Protein AF-A0A2E9F3Y5-F1 (afdb_monomer_lite)

Radius of gyration: 29.35 Å; chains: 1; bounding box: 69×38×86 Å

pLDDT: mean 81.18, std 14.77, range [37.12, 96.0]

Sequence (138 aa):
MKLRDKILYMSFGAGLVVLGMVLNSCMVSNNADAHSFLSGLENGFFKDITCRNIYISHGGGISIHDEITNKVIGEFGVRNGSVELRIVDNDKEVSMGIDENSGRFDCLNSVGESVAFLGVVNDGGGAVVTKDKFGYKR

Structure (mmCIF, N/CA/C/O backbone):
data_AF-A0A2E9F3Y5-F1
#
_entry.id   AF-A0A2E9F3Y5-F1
#
loop_
_atom_site.group_PDB
_atom_site.id
_atom_site.type_symbol
_atom_site.label_atom_id
_atom_site.label_alt_id
_atom_site.label_comp_id
_atom_site.label_asym_id
_atom_site.label_entity_id
_atom_site.label_seq_id
_atom_site.pdbx_PDB_ins_code
_atom_site.Cartn_x
_atom_site.Cartn_y
_atom_site.Cartn_z
_atom_site.occupancy
_atom_site.B_iso_or_equiv
_atom_site.auth_seq_id
_atom_site.auth_comp_id
_atom_site.auth_asym_id
_atom_site.auth_atom_id
_atom_site.pdbx_PDB_model_num
ATOM 1 N N . MET A 1 1 ? 44.220 -0.214 -61.893 1.00 64.06 1 MET A N 1
ATOM 2 C CA . MET A 1 1 ? 43.958 0.268 -60.516 1.00 64.06 1 MET A CA 1
ATOM 3 C C . MET A 1 1 ? 45.286 0.525 -59.828 1.00 64.06 1 MET A C 1
ATOM 5 O O . MET A 1 1 ? 46.114 -0.382 -59.819 1.00 64.06 1 MET A O 1
ATOM 9 N N . LYS A 1 2 ? 45.529 1.739 -59.320 1.00 83.75 2 LYS A N 1
ATOM 10 C CA . LYS A 1 2 ? 46.793 2.062 -58.640 1.00 83.75 2 LYS A CA 1
ATOM 11 C C . LYS A 1 2 ? 46.743 1.524 -57.205 1.00 83.75 2 LYS A C 1
ATOM 13 O O . LYS A 1 2 ? 45.666 1.374 -56.635 1.00 83.75 2 LYS A O 1
ATOM 18 N N . LEU A 1 3 ? 47.903 1.228 -56.612 1.00 79.38 3 LEU A N 1
ATOM 19 C CA . LEU A 1 3 ? 48.012 0.690 -55.243 1.00 79.38 3 LEU A CA 1
ATOM 20 C C . LEU A 1 3 ? 47.257 1.558 -54.214 1.00 79.38 3 LEU A C 1
ATOM 22 O O . LEU A 1 3 ? 46.638 1.038 -53.293 1.00 79.38 3 LEU A O 1
ATOM 26 N N . ARG A 1 4 ? 47.251 2.877 -54.434 1.00 78.94 4 ARG A N 1
ATOM 27 C CA . ARG A 1 4 ? 46.536 3.865 -53.615 1.00 78.94 4 ARG A CA 1
ATOM 28 C C . ARG A 1 4 ? 45.024 3.640 -53.594 1.00 78.94 4 ARG A C 1
ATOM 30 O O . ARG A 1 4 ? 44.428 3.704 -52.526 1.00 78.94 4 ARG A O 1
ATOM 37 N N . ASP A 1 5 ? 44.429 3.302 -54.735 1.00 77.38 5 ASP A N 1
ATOM 38 C CA . ASP A 1 5 ? 42.985 3.071 -54.835 1.00 77.38 5 ASP A CA 1
ATOM 39 C C . ASP A 1 5 ? 42.599 1.809 -54.052 1.00 77.38 5 ASP A C 1
ATOM 41 O O . ASP A 1 5 ? 41.626 1.805 -53.309 1.00 77.38 5 ASP A O 1
ATOM 45 N N . LYS A 1 6 ? 43.411 0.745 -54.144 1.00 76.25 6 LYS A N 1
ATOM 46 C CA . LYS A 1 6 ? 43.173 -0.511 -53.412 1.00 76.25 6 LYS A CA 1
ATOM 47 C C . LYS A 1 6 ? 43.244 -0.331 -51.894 1.00 76.25 6 LYS A C 1
ATOM 49 O O . LYS A 1 6 ? 42.408 -0.882 -51.185 1.00 76.25 6 LYS A O 1
ATOM 54 N N . ILE A 1 7 ? 44.214 0.449 -51.413 1.00 79.81 7 ILE A N 1
ATOM 55 C CA . ILE A 1 7 ? 44.361 0.753 -49.983 1.00 79.81 7 ILE A CA 1
ATOM 56 C C . ILE A 1 7 ? 43.162 1.567 -49.489 1.00 79.81 7 ILE A C 1
ATOM 58 O O . ILE A 1 7 ? 42.625 1.255 -48.432 1.00 79.81 7 ILE A O 1
ATOM 62 N N . LEU A 1 8 ? 42.697 2.542 -50.277 1.00 80.19 8 LEU A N 1
ATOM 63 C CA . LEU A 1 8 ? 41.549 3.375 -49.923 1.00 80.19 8 LEU A CA 1
ATOM 64 C C . LEU A 1 8 ? 40.255 2.554 -49.805 1.00 80.19 8 LEU A C 1
ATOM 66 O O . LEU A 1 8 ? 39.525 2.683 -48.825 1.00 80.19 8 LEU A O 1
ATOM 70 N N . TYR A 1 9 ? 39.982 1.661 -50.760 1.00 80.00 9 TYR A N 1
ATOM 71 C CA . TYR A 1 9 ? 38.796 0.801 -50.691 1.00 80.00 9 TYR A CA 1
ATOM 72 C C . TYR A 1 9 ? 38.867 -0.206 -49.532 1.00 80.00 9 TYR A C 1
ATOM 74 O O . TYR A 1 9 ? 37.852 -0.454 -48.881 1.00 80.00 9 TYR A O 1
ATOM 82 N N . MET A 1 10 ? 40.052 -0.740 -49.214 1.00 83.12 10 MET A N 1
ATOM 83 C CA . MET A 1 10 ? 40.231 -1.605 -48.041 1.00 83.12 10 MET A CA 1
ATOM 84 C C . MET A 1 10 ? 40.072 -0.846 -46.718 1.00 83.12 10 MET A C 1
ATOM 86 O O . MET A 1 10 ? 39.443 -1.371 -45.802 1.00 83.12 10 MET A O 1
ATOM 90 N N . SER A 1 11 ? 40.583 0.385 -46.611 1.00 81.00 11 SER A N 1
ATOM 91 C CA . SER A 1 11 ? 40.445 1.192 -45.393 1.00 81.00 11 SER A CA 1
ATOM 92 C C . SER A 1 11 ? 39.000 1.626 -45.151 1.00 81.00 11 SER A C 1
ATOM 94 O O . SER A 1 11 ? 38.540 1.597 -44.013 1.00 81.00 11 SER A O 1
ATOM 96 N N . PHE A 1 12 ? 38.260 1.968 -46.210 1.00 82.69 12 PHE A N 1
ATOM 97 C CA . PHE A 1 12 ? 36.830 2.270 -46.106 1.00 82.69 12 PHE A CA 1
ATOM 98 C C . PHE A 1 12 ? 36.014 1.037 -45.699 1.00 82.69 12 PHE A C 1
ATOM 100 O O . PHE A 1 12 ? 35.153 1.143 -44.830 1.00 82.69 12 PHE A O 1
ATOM 107 N N . GLY A 1 13 ? 36.316 -0.138 -46.263 1.00 81.81 13 GLY A N 1
ATOM 108 C CA . GLY A 1 13 ? 35.669 -1.393 -45.874 1.00 81.81 13 GLY A CA 1
ATOM 109 C C . GLY A 1 13 ? 35.938 -1.768 -44.414 1.00 81.81 13 GLY A C 1
ATOM 110 O O . GLY A 1 13 ? 35.004 -2.069 -43.676 1.00 81.81 13 GLY A O 1
ATOM 111 N N . ALA A 1 14 ? 37.193 -1.676 -43.967 1.00 84.44 14 ALA A N 1
ATOM 112 C CA . ALA A 1 14 ? 37.560 -1.930 -42.574 1.00 84.44 14 ALA A CA 1
ATOM 113 C C . ALA A 1 14 ? 36.902 -0.924 -41.614 1.00 84.44 14 ALA A C 1
ATOM 115 O O . ALA A 1 14 ? 36.379 -1.318 -40.574 1.00 84.44 14 ALA A O 1
ATOM 116 N N . GLY A 1 15 ? 36.862 0.357 -41.993 1.00 84.00 15 GLY A N 1
ATOM 117 C CA . GLY A 1 15 ? 36.168 1.398 -41.239 1.00 84.00 15 GLY A CA 1
ATOM 118 C C . GLY A 1 15 ? 34.671 1.124 -41.106 1.00 84.00 15 GLY A C 1
ATOM 119 O O . GLY A 1 15 ? 34.135 1.251 -40.012 1.00 84.00 15 GLY A O 1
ATOM 120 N N . LEU A 1 16 ? 34.009 0.673 -42.176 1.00 83.50 16 LEU A N 1
ATOM 121 C CA . LEU A 1 16 ? 32.586 0.327 -42.149 1.00 83.50 16 LEU A CA 1
ATOM 122 C C . LEU A 1 16 ? 32.302 -0.898 -41.265 1.00 83.50 16 LEU A C 1
ATOM 124 O O . LEU A 1 16 ? 31.288 -0.925 -40.576 1.00 83.50 16 LEU A O 1
ATOM 128 N N . VAL A 1 17 ? 33.198 -1.890 -41.244 1.00 83.25 17 VAL A N 1
ATOM 129 C CA . VAL A 1 17 ? 33.075 -3.072 -40.371 1.00 83.25 17 VAL A CA 1
ATOM 130 C C . VAL A 1 17 ? 33.234 -2.687 -38.904 1.00 83.25 17 VAL A C 1
ATOM 132 O O . VAL A 1 17 ? 32.417 -3.088 -38.079 1.00 83.25 17 VAL A O 1
ATOM 135 N N . VAL A 1 18 ? 34.238 -1.871 -38.575 1.00 82.75 18 VAL A N 1
ATOM 136 C CA . VAL A 1 18 ? 34.435 -1.371 -37.207 1.00 82.75 18 VAL A CA 1
ATOM 137 C C . VAL A 1 18 ? 33.261 -0.487 -36.789 1.00 82.75 18 VAL A C 1
ATOM 139 O O . VAL A 1 18 ? 32.742 -0.654 -35.691 1.00 82.75 18 VAL A O 1
ATOM 142 N N . LEU A 1 19 ? 32.778 0.389 -37.674 1.00 81.94 19 LEU A N 1
ATOM 143 C CA . LEU A 1 19 ? 31.595 1.207 -37.420 1.00 81.94 19 LEU A CA 1
ATOM 144 C C . LEU A 1 19 ? 30.353 0.331 -37.212 1.00 81.94 19 LEU A C 1
ATOM 146 O O . LEU A 1 19 ? 29.586 0.588 -36.297 1.00 81.94 19 LEU A O 1
ATOM 150 N N . GLY A 1 20 ? 30.181 -0.731 -38.001 1.00 76.94 20 GLY A N 1
ATOM 151 C CA . GLY A 1 20 ? 29.091 -1.694 -37.851 1.00 76.94 20 GLY A CA 1
ATOM 152 C C . GLY A 1 20 ? 29.153 -2.463 -36.532 1.00 76.94 20 GLY A C 1
ATOM 153 O O . GLY A 1 20 ? 28.130 -2.619 -35.878 1.00 76.94 20 GLY A O 1
ATOM 154 N N . MET A 1 21 ? 30.342 -2.886 -36.094 1.00 79.88 21 MET A N 1
ATOM 155 C CA . MET A 1 21 ? 30.533 -3.536 -34.793 1.00 79.88 21 MET A CA 1
ATOM 156 C C . MET A 1 21 ? 30.275 -2.572 -33.629 1.00 79.88 21 MET A C 1
ATOM 158 O O . MET A 1 21 ? 29.576 -2.933 -32.687 1.00 79.88 21 MET A O 1
ATOM 162 N N . VAL A 1 22 ? 30.774 -1.335 -33.712 1.00 74.50 22 VAL A N 1
ATOM 163 C CA . VAL A 1 22 ? 30.578 -0.303 -32.680 1.00 74.50 22 VAL A CA 1
ATOM 164 C C . VAL A 1 22 ? 29.118 0.141 -32.616 1.00 74.50 22 VAL A C 1
ATOM 166 O O . VAL A 1 22 ? 28.571 0.257 -31.525 1.00 74.50 22 VAL A O 1
ATOM 169 N N . LEU A 1 23 ? 28.457 0.334 -33.759 1.00 66.38 23 LEU A N 1
ATOM 170 C CA . LEU A 1 23 ? 27.033 0.664 -33.823 1.00 66.38 23 LEU A CA 1
ATOM 171 C C . LEU A 1 23 ? 26.161 -0.503 -33.365 1.00 66.38 23 LEU A C 1
ATOM 173 O O . LEU A 1 23 ? 25.182 -0.269 -32.672 1.00 66.38 23 LEU A O 1
ATOM 177 N N . ASN A 1 24 ? 26.518 -1.750 -33.674 1.00 64.44 24 ASN A N 1
ATOM 178 C CA . ASN A 1 24 ? 25.815 -2.911 -33.135 1.00 64.44 24 ASN A CA 1
ATOM 179 C C . ASN A 1 24 ? 25.964 -2.982 -31.604 1.00 64.44 24 ASN A C 1
ATOM 181 O O . ASN A 1 24 ? 24.980 -3.178 -30.906 1.00 64.44 24 ASN A O 1
ATOM 185 N N . SER A 1 25 ? 27.153 -2.719 -31.054 1.00 62.59 25 SER A N 1
ATOM 186 C CA . SER A 1 25 ? 27.348 -2.637 -29.599 1.00 62.59 25 SER A CA 1
ATOM 187 C C . SER A 1 25 ? 26.711 -1.405 -28.943 1.00 62.59 25 SER A C 1
ATOM 189 O O . SER A 1 25 ? 26.407 -1.453 -27.757 1.00 62.59 25 SER A O 1
ATOM 191 N N . CYS A 1 26 ? 26.517 -0.307 -29.678 1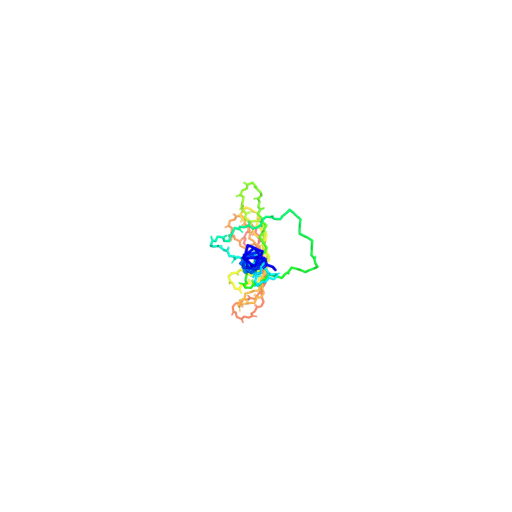.00 58.88 26 CYS A N 1
ATOM 192 C CA . CYS A 1 26 ? 25.957 0.939 -29.149 1.00 58.88 26 CYS A CA 1
ATOM 193 C C . CYS A 1 26 ? 24.431 1.043 -29.321 1.00 58.88 26 CYS A C 1
ATOM 195 O O . CYS A 1 26 ? 23.777 1.674 -28.497 1.00 58.88 26 CYS A O 1
ATOM 197 N N . MET A 1 27 ? 23.858 0.432 -30.365 1.00 54.97 27 MET A N 1
ATOM 198 C CA . MET A 1 27 ? 22.427 0.512 -30.697 1.00 54.97 27 MET A CA 1
ATOM 199 C C . MET A 1 27 ? 21.676 -0.815 -30.550 1.00 54.97 27 MET A C 1
AT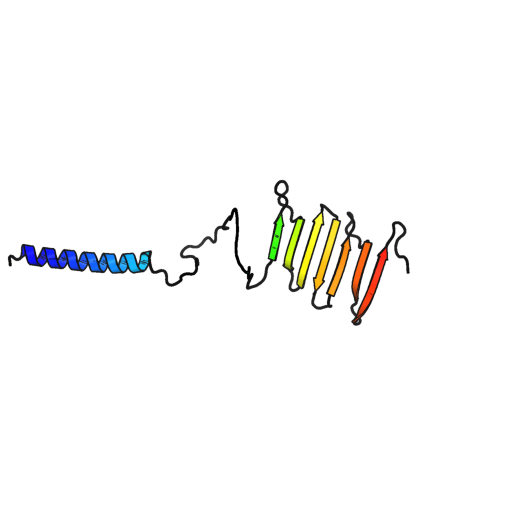OM 201 O O . MET A 1 27 ? 20.457 -0.791 -30.415 1.00 54.97 27 MET A O 1
ATOM 205 N N . VAL A 1 28 ? 22.363 -1.962 -30.561 1.00 53.91 28 VAL A N 1
ATOM 206 C CA . VAL A 1 28 ? 21.755 -3.281 -30.327 1.00 53.91 28 VAL A CA 1
ATOM 207 C C . VAL A 1 28 ? 22.202 -3.788 -28.959 1.00 53.91 28 VAL A C 1
ATOM 209 O O . VAL A 1 28 ? 22.840 -4.828 -28.805 1.00 53.91 28 VAL A O 1
ATOM 212 N N . SER A 1 29 ? 21.821 -3.045 -27.919 1.00 46.84 29 SER A N 1
ATOM 213 C CA . SER A 1 29 ? 21.460 -3.714 -26.676 1.00 46.84 29 SER A CA 1
ATOM 214 C C . SER A 1 29 ? 20.249 -4.577 -27.016 1.00 46.84 29 SER A C 1
ATOM 216 O O . SER A 1 29 ? 19.184 -4.049 -27.331 1.00 46.84 29 SER A O 1
ATOM 218 N N . ASN A 1 30 ? 20.430 -5.895 -27.049 1.00 44.25 30 ASN A N 1
ATOM 219 C CA . ASN A 1 30 ? 19.343 -6.862 -27.148 1.00 44.25 30 ASN A CA 1
ATOM 220 C C . ASN A 1 30 ? 18.373 -6.635 -25.989 1.00 44.25 30 ASN A C 1
ATOM 222 O O . ASN A 1 30 ? 18.568 -7.222 -24.933 1.00 44.25 30 ASN A O 1
ATOM 226 N N . ASN A 1 31 ? 17.406 -5.743 -26.177 1.00 43.59 31 ASN A N 1
ATOM 227 C CA . ASN A 1 31 ? 16.051 -5.801 -25.661 1.00 43.59 31 ASN A CA 1
ATOM 228 C C . ASN A 1 31 ? 15.339 -4.499 -26.043 1.00 43.59 31 ASN A C 1
ATOM 230 O O . ASN A 1 31 ? 15.806 -3.399 -25.762 1.00 43.59 31 ASN A O 1
ATOM 234 N N . ALA A 1 32 ? 14.140 -4.632 -26.602 1.00 48.94 32 ALA A N 1
ATOM 235 C CA . ALA A 1 32 ? 13.122 -3.583 -26.583 1.00 48.94 32 ALA A CA 1
ATOM 236 C C . ALA A 1 32 ? 12.516 -3.419 -25.168 1.00 48.94 32 ALA A C 1
ATOM 238 O O . ALA A 1 32 ? 11.366 -3.016 -25.021 1.00 48.94 32 ALA A O 1
ATOM 239 N N . ASP A 1 33 ? 13.303 -3.738 -24.141 1.00 45.81 33 ASP A N 1
ATOM 240 C CA . ASP A 1 33 ? 13.034 -3.496 -22.739 1.00 45.81 33 ASP A CA 1
ATOM 241 C C . ASP A 1 33 ? 14.057 -2.454 -22.311 1.00 45.81 33 ASP A C 1
ATOM 243 O O . ASP A 1 33 ? 15.259 -2.629 -22.514 1.00 45.81 33 ASP A O 1
ATOM 247 N N . ALA A 1 34 ? 13.589 -1.359 -21.729 1.00 48.78 34 ALA A N 1
ATOM 248 C CA . ALA A 1 34 ? 14.431 -0.353 -21.105 1.00 48.78 34 ALA A CA 1
ATOM 249 C C . ALA A 1 34 ? 15.135 -0.942 -19.863 1.00 48.78 34 ALA A C 1
ATOM 251 O O . ALA A 1 34 ? 14.784 -0.619 -18.733 1.00 48.78 34 ALA A O 1
ATOM 252 N N . HIS A 1 35 ? 16.099 -1.844 -20.062 1.00 41.81 35 HIS A N 1
ATOM 253 C CA . HIS A 1 35 ? 16.832 -2.525 -19.000 1.00 41.81 35 HIS A CA 1
ATOM 254 C C . HIS A 1 35 ? 18.342 -2.303 -19.164 1.00 41.81 35 HIS A C 1
ATOM 256 O O . HIS A 1 35 ? 19.074 -3.087 -19.759 1.00 41.81 35 HIS A O 1
ATOM 262 N N . SER A 1 36 ? 18.757 -1.147 -18.644 1.00 46.41 36 SER A N 1
ATOM 263 C CA . SER A 1 36 ? 20.027 -0.853 -17.968 1.00 46.41 36 SER A CA 1
ATOM 264 C C . SER A 1 36 ? 21.304 -1.556 -18.455 1.00 46.41 36 SER A C 1
ATOM 266 O O . SER A 1 36 ? 21.637 -2.660 -18.022 1.00 46.41 36 SER A O 1
ATOM 268 N N . PHE A 1 37 ? 22.140 -0.811 -19.177 1.00 37.12 37 PHE A N 1
ATOM 269 C CA . PHE A 1 37 ? 23.589 -0.963 -19.077 1.00 37.12 37 PHE A CA 1
ATOM 270 C C . PHE A 1 37 ? 24.128 0.284 -18.383 1.00 37.12 37 PHE A C 1
ATOM 272 O O . PHE A 1 37 ? 24.383 1.281 -19.046 1.00 37.12 37 PHE A O 1
ATOM 279 N N . LEU A 1 38 ? 24.160 0.246 -17.049 1.00 42.06 38 LEU A N 1
ATOM 280 C CA . LEU A 1 38 ? 25.037 0.974 -16.120 1.00 42.06 38 LEU A CA 1
ATOM 281 C C . LEU A 1 38 ? 24.394 0.931 -14.724 1.00 42.06 38 LEU A C 1
ATOM 283 O O . LEU A 1 38 ? 23.205 1.170 -14.541 1.00 42.06 38 LEU A O 1
ATOM 287 N N . SER A 1 39 ? 25.209 0.569 -13.743 1.00 43.75 39 SER A N 1
ATOM 288 C CA . SER A 1 39 ? 24.937 0.616 -12.310 1.00 43.75 39 SER A CA 1
ATOM 289 C C . SER A 1 39 ? 24.341 1.964 -11.887 1.00 43.75 39 SER A C 1
ATOM 291 O O . SER A 1 39 ? 25.052 2.967 -11.872 1.00 43.75 39 SER A O 1
ATOM 293 N N . GLY A 1 40 ? 23.059 1.967 -11.529 1.00 45.72 40 GLY A N 1
ATOM 294 C CA . GLY A 1 40 ? 22.333 3.159 -11.093 1.00 45.72 40 GLY A CA 1
ATOM 295 C C . GLY A 1 40 ? 20.944 3.192 -11.710 1.00 45.72 40 GLY A C 1
ATOM 296 O O . GLY A 1 40 ? 20.705 3.928 -12.658 1.00 45.72 40 GLY A O 1
ATOM 297 N N . LEU A 1 41 ? 20.033 2.356 -11.205 1.00 51.66 41 LEU A N 1
ATOM 298 C CA . LEU A 1 41 ? 18.611 2.501 -11.514 1.00 51.66 41 LEU A CA 1
ATOM 299 C C . LEU A 1 41 ? 18.139 3.822 -10.899 1.00 51.66 41 LEU A C 1
ATOM 301 O O . LEU A 1 41 ? 17.835 3.891 -9.710 1.00 51.66 41 LEU A O 1
ATOM 305 N N . GLU A 1 42 ? 18.153 4.884 -11.696 1.00 62.53 42 GLU A N 1
ATOM 306 C CA . GLU A 1 42 ? 17.517 6.143 -11.337 1.00 62.53 42 GLU A CA 1
ATOM 307 C C . GLU A 1 42 ? 15.996 6.001 -11.454 1.00 62.53 42 GLU A C 1
ATOM 309 O O . GLU A 1 42 ? 15.474 5.327 -12.347 1.00 62.53 42 GLU A O 1
ATOM 314 N N . ASN A 1 43 ? 15.274 6.637 -10.532 1.00 75.12 43 ASN A N 1
ATOM 315 C CA . ASN A 1 43 ? 13.817 6.672 -10.566 1.00 75.12 43 ASN A CA 1
ATOM 316 C C . ASN A 1 43 ? 13.344 7.406 -11.831 1.00 75.12 43 ASN A C 1
ATOM 318 O O . ASN A 1 43 ? 13.748 8.541 -12.086 1.00 75.12 43 ASN A O 1
ATOM 322 N N . GLY A 1 44 ? 12.455 6.778 -12.603 1.00 78.44 44 GLY A N 1
ATOM 323 C CA . GLY A 1 44 ? 11.773 7.427 -13.720 1.00 78.44 44 GLY A CA 1
ATOM 324 C C . GLY A 1 44 ? 10.586 8.253 -13.227 1.00 78.44 44 GLY A C 1
ATOM 325 O O . GLY A 1 44 ? 9.687 7.715 -12.584 1.00 78.44 44 GLY A O 1
ATOM 326 N N . PHE A 1 45 ? 10.561 9.546 -13.548 1.00 83.19 45 PHE A N 1
ATOM 327 C CA . PHE A 1 45 ? 9.430 10.427 -13.251 1.00 83.19 45 PHE A CA 1
ATOM 328 C C . PHE A 1 45 ? 8.586 10.624 -14.508 1.00 83.19 45 PHE A C 1
ATOM 330 O O . PHE A 1 45 ? 9.083 11.077 -15.540 1.00 83.19 45 PHE A O 1
ATOM 337 N N . PHE A 1 46 ? 7.298 10.307 -14.416 1.00 86.38 46 PHE A N 1
ATOM 338 C CA . PHE A 1 46 ? 6.338 10.480 -15.502 1.00 86.38 46 PHE A CA 1
ATOM 339 C C . PHE A 1 46 ? 5.286 11.497 -15.074 1.00 86.38 46 PHE A C 1
ATOM 341 O O . PHE A 1 46 ? 4.766 11.410 -13.965 1.00 86.38 46 PHE A O 1
ATOM 348 N N . LYS A 1 47 ? 4.964 12.453 -15.952 1.00 89.94 47 LYS A N 1
ATOM 349 C CA . LYS A 1 47 ? 3.883 13.414 -15.698 1.00 89.94 47 LYS A CA 1
ATOM 350 C C . LYS A 1 47 ? 2.514 12.751 -15.849 1.00 89.94 47 LYS A C 1
ATOM 352 O O . LYS A 1 47 ? 1.713 12.776 -14.926 1.00 89.94 47 LYS A O 1
ATOM 357 N N . ASP A 1 48 ? 2.285 12.135 -17.007 1.00 89.44 48 ASP A N 1
ATOM 358 C CA . ASP A 1 48 ? 1.032 11.476 -17.359 1.00 89.44 48 ASP A CA 1
ATOM 359 C C . ASP A 1 48 ? 1.335 10.061 -17.864 1.00 89.44 48 ASP A C 1
ATOM 361 O O . ASP A 1 48 ? 2.155 9.875 -18.767 1.00 89.44 48 ASP A O 1
ATOM 365 N N . ILE A 1 49 ? 0.664 9.057 -17.295 1.00 89.56 49 ILE A N 1
ATOM 366 C CA . ILE A 1 49 ? 0.741 7.661 -17.740 1.00 89.56 49 ILE A CA 1
ATOM 367 C C . ILE A 1 49 ? -0.641 7.261 -18.250 1.00 89.56 49 ILE A C 1
ATOM 369 O O . ILE A 1 49 ? -1.589 7.148 -17.480 1.00 89.56 49 ILE A O 1
ATOM 373 N N . THR A 1 50 ? -0.760 7.023 -19.557 1.00 93.00 50 THR A N 1
ATOM 374 C CA . THR A 1 50 ? -1.977 6.469 -20.166 1.00 93.00 50 THR A CA 1
ATOM 375 C C . THR A 1 50 ? -1.668 5.095 -20.731 1.00 93.00 50 THR A C 1
ATOM 377 O O . THR A 1 50 ? -0.825 4.943 -21.612 1.00 93.00 50 THR A O 1
ATOM 380 N N . CYS A 1 51 ? -2.355 4.079 -20.229 1.00 91.56 51 CYS A N 1
ATOM 381 C CA . CYS A 1 51 ? -2.187 2.701 -20.665 1.00 91.56 51 CYS A CA 1
ATOM 382 C C . CYS A 1 51 ? -3.517 1.953 -20.543 1.00 91.56 51 CYS A C 1
ATOM 384 O O . CYS A 1 51 ? -4.461 2.434 -19.921 1.00 91.56 51 CYS A O 1
ATOM 386 N N . ARG A 1 52 ? -3.603 0.772 -21.164 1.00 96.00 52 ARG A N 1
ATOM 387 C CA . ARG A 1 52 ? -4.781 -0.092 -21.026 1.00 96.00 52 ARG A CA 1
ATOM 388 C C . ARG A 1 52 ? -4.805 -0.773 -19.659 1.00 96.00 52 ARG A C 1
ATOM 390 O O . ARG A 1 52 ? -5.819 -0.723 -18.982 1.00 96.00 52 ARG A O 1
ATOM 397 N N . ASN A 1 53 ? -3.684 -1.392 -19.293 1.00 90.94 53 ASN A N 1
ATOM 398 C CA . ASN A 1 53 ? -3.497 -2.133 -18.051 1.00 90.94 53 ASN A CA 1
ATOM 399 C C . ASN A 1 53 ? -2.117 -1.789 -17.472 1.00 90.94 53 ASN A C 1
ATOM 401 O O . ASN A 1 53 ? -1.156 -1.660 -18.234 1.00 90.94 53 ASN A O 1
ATOM 405 N N . ILE A 1 54 ? -2.019 -1.721 -16.143 1.00 88.62 54 ILE A N 1
ATOM 406 C CA . ILE A 1 54 ? -0.754 -1.634 -15.402 1.00 88.62 54 ILE A CA 1
ATOM 407 C C . ILE A 1 54 ? -0.521 -2.984 -14.723 1.00 88.62 54 ILE A C 1
ATOM 409 O O . ILE A 1 54 ? -1.381 -3.454 -13.980 1.00 88.62 54 ILE A O 1
ATOM 413 N N . TYR A 1 55 ? 0.638 -3.598 -14.966 1.00 85.69 55 TYR A N 1
ATOM 414 C CA . TYR A 1 55 ? 1.056 -4.841 -14.317 1.00 85.69 55 TYR A CA 1
ATOM 415 C C . TYR A 1 55 ? 2.313 -4.583 -13.487 1.00 85.69 55 TYR A C 1
ATOM 417 O O . TYR A 1 55 ? 3.372 -4.293 -14.040 1.00 85.69 55 TYR A O 1
ATOM 425 N N . ILE A 1 56 ? 2.195 -4.704 -12.165 1.00 85.81 56 ILE A N 1
ATOM 426 C CA . ILE A 1 56 ? 3.323 -4.617 -11.232 1.00 85.81 56 ILE A CA 1
ATOM 427 C C . ILE A 1 56 ? 3.739 -6.052 -10.902 1.00 85.81 56 ILE A C 1
ATOM 429 O O . ILE A 1 56 ? 2.952 -6.816 -10.348 1.00 85.81 56 ILE A O 1
ATOM 433 N N . SER A 1 57 ? 4.949 -6.445 -11.301 1.00 77.69 57 SER A N 1
ATOM 434 C CA . SER A 1 57 ? 5.477 -7.800 -11.091 1.00 77.69 57 SER A CA 1
ATOM 435 C C . SER A 1 57 ? 6.536 -7.805 -9.986 1.00 77.69 57 SER A C 1
ATOM 437 O O . SER A 1 57 ? 7.191 -6.793 -9.770 1.00 77.69 57 SER A O 1
ATOM 439 N N . HIS A 1 58 ? 6.722 -8.952 -9.322 1.00 74.81 58 HIS A N 1
ATOM 440 C CA . HIS A 1 58 ? 7.730 -9.170 -8.266 1.00 74.81 58 HIS A CA 1
ATOM 441 C C . HIS A 1 58 ? 7.488 -8.439 -6.928 1.00 74.81 58 HIS A C 1
ATOM 443 O O . HIS A 1 58 ? 8.402 -8.321 -6.116 1.00 74.81 58 HIS A O 1
ATOM 449 N N . GLY A 1 59 ? 6.241 -8.040 -6.655 1.00 70.06 59 GLY A N 1
ATOM 450 C CA . GLY A 1 59 ? 5.848 -7.390 -5.402 1.00 70.06 59 GLY A CA 1
ATOM 451 C C . GLY A 1 59 ? 5.914 -5.863 -5.472 1.00 70.06 59 GLY A C 1
ATOM 452 O O . GLY A 1 59 ? 6.455 -5.288 -6.413 1.00 70.06 59 GLY A O 1
ATOM 453 N N . GLY A 1 60 ? 5.303 -5.210 -4.485 1.00 82.44 60 GLY A N 1
ATOM 454 C CA . GLY A 1 60 ? 5.145 -3.757 -4.436 1.00 82.44 60 GLY A CA 1
ATOM 455 C C . GLY A 1 60 ? 3.713 -3.304 -4.699 1.00 82.44 60 GLY A C 1
ATOM 456 O O . GLY A 1 60 ? 2.764 -4.091 -4.665 1.00 82.44 60 GLY A O 1
ATOM 457 N N . GLY A 1 61 ? 3.557 -2.009 -4.945 1.00 88.31 61 GLY A N 1
ATOM 458 C CA . GLY A 1 61 ? 2.258 -1.374 -5.078 1.00 88.31 61 GLY A CA 1
ATOM 459 C C . GLY A 1 61 ? 2.359 0.051 -5.594 1.00 88.31 61 GLY A C 1
ATOM 460 O O . GLY A 1 61 ? 3.425 0.529 -5.980 1.00 88.31 61 GLY A O 1
ATOM 461 N N . ILE A 1 62 ? 1.215 0.716 -5.606 1.00 91.31 62 ILE A N 1
ATOM 462 C CA . ILE A 1 62 ? 1.066 2.128 -5.918 1.00 91.31 62 ILE A CA 1
ATOM 463 C C . ILE A 1 62 ? 0.953 2.866 -4.591 1.00 91.31 62 ILE A C 1
ATOM 465 O O . ILE A 1 62 ? -0.009 2.650 -3.856 1.00 91.31 62 ILE A O 1
ATOM 469 N N . SER A 1 63 ? 1.910 3.748 -4.315 1.00 91.19 63 SER A N 1
ATOM 470 C CA . SER A 1 63 ? 1.893 4.621 -3.141 1.00 91.19 63 SER A CA 1
ATOM 471 C C . SER A 1 63 ? 1.573 6.048 -3.563 1.00 91.19 63 SER A C 1
ATOM 473 O O . SER A 1 63 ? 2.181 6.594 -4.482 1.00 91.19 63 SER A O 1
ATOM 475 N N . ILE A 1 64 ? 0.618 6.662 -2.876 1.00 93.12 64 ILE A N 1
ATOM 476 C CA . ILE A 1 64 ? 0.254 8.067 -3.016 1.00 93.12 64 ILE A CA 1
ATOM 477 C C . ILE A 1 64 ? 0.933 8.811 -1.874 1.00 93.12 64 ILE A C 1
ATOM 479 O O . ILE A 1 64 ? 0.692 8.506 -0.704 1.00 93.12 64 ILE A O 1
ATOM 483 N N . HIS A 1 65 ? 1.777 9.776 -2.221 1.00 91.38 65 HIS A N 1
ATOM 484 C CA . HIS A 1 65 ? 2.483 10.616 -1.263 1.00 91.38 65 HIS A CA 1
ATOM 485 C C . HIS A 1 65 ? 1.859 12.008 -1.220 1.00 91.38 65 HIS A C 1
ATOM 487 O O . HIS A 1 65 ? 1.475 12.560 -2.249 1.00 91.38 65 HIS A O 1
ATOM 493 N N . ASP A 1 66 ? 1.782 12.576 -0.024 1.00 91.56 66 ASP A N 1
ATOM 494 C CA . ASP A 1 66 ? 1.522 13.995 0.163 1.00 91.56 66 ASP A CA 1
ATOM 495 C C . ASP A 1 66 ? 2.707 14.809 -0.381 1.00 91.56 66 ASP A C 1
ATOM 497 O O . ASP A 1 66 ? 3.856 14.558 -0.020 1.00 91.56 66 ASP A O 1
ATOM 501 N N . GLU A 1 67 ? 2.434 15.778 -1.254 1.00 89.50 67 GLU A N 1
ATOM 502 C CA . GLU A 1 67 ? 3.467 16.548 -1.963 1.00 89.50 67 GLU A CA 1
ATOM 503 C C . GLU A 1 67 ? 4.355 17.368 -1.012 1.00 89.50 67 GLU A C 1
ATOM 505 O O . GLU A 1 67 ? 5.542 17.557 -1.269 1.00 89.50 67 GLU A O 1
ATOM 510 N N . ILE A 1 68 ? 3.793 17.839 0.105 1.00 92.12 68 ILE A N 1
ATOM 511 C CA . ILE A 1 68 ? 4.471 18.759 1.024 1.00 92.12 68 ILE A CA 1
ATOM 512 C C . ILE A 1 68 ? 5.317 17.984 2.040 1.00 92.12 68 ILE A C 1
ATOM 514 O O . ILE A 1 68 ? 6.462 18.340 2.315 1.00 92.12 68 ILE A O 1
ATOM 518 N N . THR A 1 69 ? 4.749 16.932 2.625 1.00 91.19 69 THR A N 1
ATOM 519 C CA . THR A 1 69 ? 5.344 16.167 3.732 1.00 91.19 69 THR A CA 1
ATOM 520 C C . THR A 1 69 ? 6.046 14.891 3.277 1.00 91.19 69 THR A C 1
ATOM 522 O O . THR A 1 69 ? 6.751 14.268 4.071 1.00 91.19 69 THR A O 1
ATOM 525 N N . ASN A 1 70 ? 5.850 14.481 2.019 1.00 88.31 70 ASN A N 1
ATOM 526 C CA . ASN A 1 70 ? 6.305 13.212 1.447 1.00 88.31 70 ASN A CA 1
ATOM 527 C C . ASN A 1 70 ? 5.778 11.960 2.184 1.00 88.31 70 ASN A C 1
ATOM 529 O O . ASN A 1 70 ? 6.303 10.853 2.024 1.00 88.31 70 ASN A O 1
ATOM 533 N N . LYS A 1 71 ? 4.734 12.113 3.006 1.00 90.88 71 LYS A N 1
ATOM 534 C CA . LYS A 1 71 ? 4.116 11.012 3.747 1.00 90.88 71 LYS A CA 1
ATOM 535 C C . LYS A 1 71 ? 3.207 10.197 2.830 1.00 90.88 71 LYS A C 1
ATOM 537 O O . LYS A 1 71 ? 2.471 10.767 2.034 1.00 90.88 71 LYS A O 1
ATOM 542 N N . VAL A 1 72 ? 3.204 8.872 2.979 1.00 89.88 72 VAL A N 1
ATOM 543 C CA . VAL A 1 72 ? 2.227 8.004 2.302 1.00 89.88 72 VAL A CA 1
ATOM 544 C C . VAL A 1 72 ? 0.831 8.276 2.868 1.00 89.88 72 VAL A C 1
ATOM 546 O O . VAL A 1 72 ? 0.607 8.096 4.065 1.00 89.88 72 VAL A O 1
ATOM 549 N N . ILE A 1 73 ? -0.091 8.686 2.001 1.00 94.19 73 ILE A N 1
ATOM 550 C CA . ILE A 1 73 ? -1.507 8.945 2.314 1.00 94.19 73 ILE A CA 1
ATOM 551 C C . ILE A 1 73 ? -2.449 7.910 1.687 1.00 94.19 73 ILE A C 1
ATOM 553 O O . ILE A 1 73 ? -3.616 7.812 2.064 1.00 94.19 73 ILE A O 1
ATOM 557 N N . GLY A 1 74 ? -1.947 7.104 0.752 1.00 93.38 74 GLY A N 1
ATOM 558 C CA . GLY A 1 74 ? -2.693 6.017 0.135 1.00 93.38 74 GLY A CA 1
ATOM 559 C C . GLY A 1 74 ? -1.759 4.948 -0.410 1.00 93.38 74 GLY A C 1
ATOM 560 O O . GLY A 1 74 ? -0.665 5.261 -0.868 1.00 93.38 74 GLY A O 1
ATOM 561 N N . GLU A 1 75 ? -2.176 3.692 -0.362 1.00 92.06 75 GLU A N 1
ATOM 562 C CA . GLU A 1 75 ? -1.395 2.569 -0.871 1.00 92.06 75 GLU A CA 1
ATOM 563 C C . GLU A 1 75 ? -2.322 1.488 -1.439 1.00 92.06 75 GLU A C 1
ATOM 565 O O . GLU A 1 75 ? -3.352 1.174 -0.841 1.00 92.06 75 GLU A O 1
ATOM 570 N N . PHE A 1 76 ? -1.958 0.920 -2.588 1.00 92.81 76 PHE A N 1
ATOM 571 C CA . PHE A 1 76 ? -2.621 -0.234 -3.194 1.00 92.81 76 PHE A CA 1
ATOM 572 C C . PHE A 1 76 ? -1.578 -1.219 -3.719 1.00 92.81 76 PHE A C 1
ATOM 574 O O . PHE A 1 76 ? -0.824 -0.886 -4.634 1.00 92.81 76 PHE A O 1
ATOM 581 N N . GLY A 1 77 ? -1.549 -2.442 -3.196 1.00 91.75 77 GLY A N 1
ATOM 582 C CA . GLY A 1 77 ? -0.661 -3.476 -3.723 1.00 91.75 77 GLY A CA 1
ATOM 583 C C . GLY A 1 77 ? -0.365 -4.594 -2.739 1.00 91.75 77 GLY A C 1
ATOM 584 O O . GLY A 1 77 ? -1.192 -4.938 -1.901 1.00 91.75 77 GLY A O 1
ATOM 585 N N . VAL A 1 78 ? 0.820 -5.186 -2.878 1.00 88.44 78 VAL A N 1
ATOM 586 C CA . VAL A 1 78 ? 1.310 -6.249 -2.002 1.00 88.44 78 VAL A CA 1
ATOM 587 C C . VAL A 1 78 ? 2.282 -5.654 -0.993 1.00 88.44 78 VAL A C 1
ATOM 589 O O . VAL A 1 78 ? 3.388 -5.249 -1.359 1.00 88.44 78 VAL A O 1
ATOM 592 N N . ARG A 1 79 ? 1.893 -5.657 0.282 1.00 78.50 79 ARG A N 1
ATOM 593 C CA . ARG A 1 79 ? 2.697 -5.172 1.403 1.00 78.50 79 ARG A CA 1
ATOM 594 C C . ARG A 1 79 ? 2.886 -6.283 2.423 1.00 78.50 79 ARG A C 1
ATOM 596 O O . ARG A 1 79 ? 1.922 -6.911 2.842 1.00 78.50 79 ARG A O 1
ATOM 603 N N . ASN A 1 80 ? 4.133 -6.548 2.814 1.00 78.50 80 ASN A N 1
ATOM 604 C CA . ASN A 1 80 ? 4.471 -7.603 3.782 1.00 78.50 80 ASN A CA 1
ATOM 605 C C . ASN A 1 80 ? 3.828 -8.971 3.453 1.00 78.50 80 ASN A C 1
ATOM 607 O O . ASN A 1 80 ? 3.376 -9.681 4.344 1.00 78.50 80 ASN A O 1
ATOM 611 N N . GLY A 1 81 ? 3.740 -9.322 2.164 1.00 81.69 81 GLY A N 1
ATOM 612 C CA . GLY A 1 81 ? 3.126 -10.574 1.700 1.00 81.69 81 GLY A CA 1
ATOM 613 C C . GLY A 1 81 ? 1.593 -10.583 1.656 1.00 81.69 81 GLY A C 1
ATOM 614 O O . GLY A 1 81 ? 1.018 -11.572 1.218 1.00 81.69 81 GLY A O 1
ATOM 615 N N . SER A 1 82 ? 0.940 -9.490 2.051 1.00 85.06 82 SER A N 1
ATOM 616 C CA . SER A 1 82 ? -0.518 -9.336 2.053 1.00 85.06 82 SER A CA 1
ATOM 617 C C . SER A 1 82 ? -0.960 -8.389 0.945 1.00 85.06 82 SER A C 1
ATOM 619 O O . SER A 1 82 ? -0.259 -7.429 0.627 1.00 85.06 82 SER A O 1
ATOM 621 N N . VAL A 1 83 ? -2.125 -8.639 0.349 1.00 90.69 83 VAL A N 1
ATOM 622 C CA . VAL A 1 83 ? -2.733 -7.687 -0.592 1.00 90.69 83 VAL A CA 1
ATOM 623 C C . VAL A 1 83 ? -3.492 -6.658 0.230 1.00 90.69 83 VAL A C 1
ATOM 625 O O . VAL A 1 83 ? -4.422 -7.032 0.937 1.00 90.69 83 VAL A O 1
ATOM 628 N N . GLU A 1 84 ? -3.115 -5.384 0.148 1.00 92.31 84 GLU A N 1
ATOM 629 C CA . GLU A 1 84 ? -3.682 -4.310 0.967 1.00 92.31 84 GLU A CA 1
ATOM 630 C C . GLU A 1 84 ? -4.108 -3.103 0.112 1.00 92.31 84 GLU A C 1
ATOM 632 O O . GLU A 1 84 ? -3.438 -2.707 -0.846 1.00 92.31 84 GLU A O 1
ATOM 637 N N . LEU A 1 85 ? -5.235 -2.503 0.498 1.00 94.44 85 LEU A N 1
ATOM 638 C CA . LEU A 1 85 ? -5.648 -1.149 0.146 1.00 94.44 85 LEU A CA 1
ATOM 639 C C . LEU A 1 85 ? -5.697 -0.338 1.442 1.00 94.44 85 LEU A C 1
ATOM 641 O O . LEU A 1 85 ? -6.406 -0.705 2.378 1.00 94.44 85 LEU A O 1
ATOM 645 N N . ARG A 1 8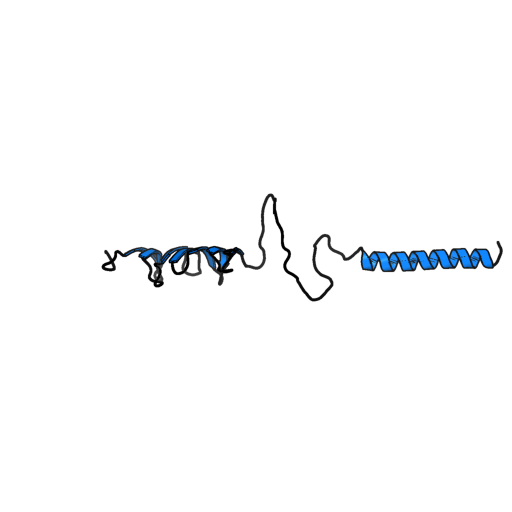6 ? -4.962 0.769 1.497 1.00 94.56 86 ARG A N 1
ATOM 646 C CA . ARG A 1 86 ? -4.770 1.564 2.713 1.00 94.56 86 ARG A CA 1
ATOM 647 C C . ARG A 1 86 ? -4.903 3.049 2.410 1.00 94.56 86 ARG A C 1
ATOM 649 O O . ARG A 1 86 ? -4.365 3.525 1.418 1.00 94.56 86 ARG A O 1
ATOM 656 N N . ILE A 1 87 ? -5.582 3.779 3.287 1.00 94.75 87 ILE A N 1
ATOM 657 C CA . ILE A 1 87 ? -5.676 5.242 3.283 1.00 94.75 87 ILE A CA 1
ATOM 658 C C . ILE A 1 87 ? -5.212 5.737 4.649 1.00 94.75 87 ILE A C 1
ATOM 660 O O . ILE A 1 87 ? -5.657 5.227 5.678 1.00 94.75 87 ILE A O 1
ATOM 664 N N . VAL A 1 88 ? -4.326 6.730 4.657 1.00 92.19 88 VAL A N 1
ATOM 665 C CA . VAL A 1 88 ? -3.732 7.292 5.873 1.00 92.19 88 VAL A CA 1
ATOM 666 C C . VAL A 1 88 ? -3.905 8.807 5.870 1.00 92.19 88 VAL A C 1
ATOM 668 O O . VAL A 1 88 ? -3.479 9.485 4.941 1.00 92.19 88 VAL A O 1
ATOM 671 N N . ASP A 1 89 ? -4.489 9.344 6.939 1.00 89.69 89 ASP A N 1
ATOM 672 C CA . ASP A 1 89 ? -4.532 10.784 7.222 1.00 89.69 89 ASP A CA 1
ATOM 673 C C . ASP A 1 89 ? -3.860 11.029 8.568 1.00 89.69 89 ASP A C 1
ATOM 675 O O . ASP A 1 89 ? -4.453 10.776 9.620 1.00 89.69 89 ASP A O 1
ATOM 679 N N . ASN A 1 90 ? -2.628 11.541 8.534 1.00 84.00 90 ASN A N 1
ATOM 680 C CA . ASN A 1 90 ? -1.816 11.749 9.728 1.00 84.00 90 ASN A CA 1
ATOM 681 C C . ASN A 1 90 ? -1.746 10.462 10.568 1.00 84.00 90 ASN A C 1
ATOM 683 O O . ASN A 1 90 ? -1.057 9.529 10.159 1.00 84.00 90 ASN A O 1
ATOM 687 N N . ASP A 1 91 ? -2.452 10.400 11.689 1.00 84.56 91 ASP A N 1
ATOM 688 C CA . ASP A 1 91 ? -2.429 9.260 12.609 1.00 84.56 91 ASP A CA 1
ATOM 689 C C . ASP A 1 91 ? -3.667 8.358 12.485 1.00 84.56 91 ASP A C 1
ATOM 691 O O . ASP A 1 91 ? -3.817 7.409 13.246 1.00 84.56 91 ASP A O 1
ATOM 695 N N . LYS A 1 92 ? -4.575 8.655 11.549 1.00 89.00 92 LYS A N 1
ATOM 696 C CA . LYS A 1 92 ? -5.779 7.864 11.267 1.00 89.00 92 LYS A CA 1
ATOM 697 C C . LYS A 1 92 ? -5.533 6.951 10.080 1.00 89.00 92 LYS A C 1
ATOM 699 O O . LYS A 1 92 ? -4.859 7.334 9.120 1.00 89.00 92 LYS A O 1
ATOM 704 N N . GLU A 1 93 ? -6.166 5.789 10.104 1.00 93.50 93 GLU A N 1
ATOM 705 C CA . GLU A 1 93 ? -6.036 4.810 9.033 1.00 93.50 93 GLU A CA 1
ATOM 706 C C . GLU A 1 93 ? -7.365 4.121 8.746 1.00 93.50 93 GLU A C 1
ATOM 708 O O . GLU A 1 93 ? -8.103 3.759 9.659 1.00 93.50 93 GLU A O 1
ATOM 713 N N . VAL A 1 94 ? -7.635 3.897 7.464 1.00 94.62 94 VAL A N 1
ATOM 714 C CA . VAL A 1 94 ? -8.610 2.905 7.017 1.00 94.62 94 VAL A CA 1
ATOM 715 C C . VAL A 1 94 ? -7.887 1.963 6.075 1.00 94.62 94 VAL A C 1
ATOM 717 O O . VAL A 1 94 ? -7.250 2.408 5.117 1.00 94.62 94 VAL A O 1
ATOM 720 N N . SER A 1 95 ? -7.976 0.667 6.334 1.00 94.19 95 SER A N 1
ATOM 721 C CA . SER A 1 95 ? -7.352 -0.339 5.488 1.00 94.19 95 SER A CA 1
ATOM 722 C C . SER A 1 95 ? -8.249 -1.547 5.289 1.00 94.19 95 SER A C 1
ATOM 724 O O . SER A 1 95 ? -9.122 -1.866 6.091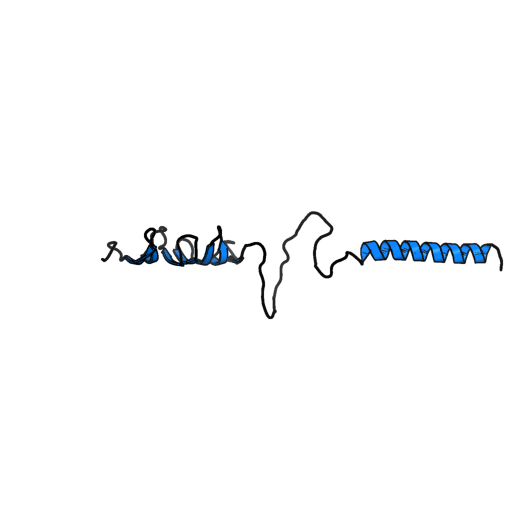 1.00 94.19 95 SER A O 1
ATOM 726 N N . MET A 1 96 ? -8.052 -2.211 4.161 1.00 94.88 96 MET A N 1
ATOM 727 C CA . MET A 1 96 ? -8.601 -3.526 3.892 1.00 94.88 96 MET A CA 1
ATOM 728 C C . MET A 1 96 ? -7.524 -4.370 3.241 1.00 94.88 96 MET A C 1
ATOM 730 O O . MET A 1 96 ? -6.690 -3.858 2.494 1.00 94.88 96 MET A O 1
ATOM 734 N N . GLY A 1 97 ? -7.541 -5.664 3.500 1.00 93.44 97 GLY A N 1
ATOM 735 C CA . GLY A 1 97 ? -6.563 -6.543 2.896 1.00 93.44 97 GLY A CA 1
ATOM 736 C C . GLY A 1 97 ? -6.866 -8.004 3.110 1.00 93.44 97 GLY A C 1
ATOM 737 O O . GLY A 1 97 ? -7.793 -8.360 3.834 1.00 93.44 97 GLY A O 1
ATOM 738 N N . ILE A 1 98 ? -6.081 -8.833 2.440 1.00 91.88 98 ILE A N 1
ATOM 739 C CA . ILE A 1 98 ? -6.062 -10.278 2.618 1.00 91.88 98 ILE A CA 1
ATOM 740 C C . ILE A 1 98 ? -4.636 -10.646 2.991 1.00 91.88 98 ILE A C 1
ATOM 742 O O . ILE A 1 98 ? -3.705 -10.395 2.218 1.00 91.88 98 ILE A O 1
ATOM 746 N N . ASP A 1 99 ? -4.492 -11.224 4.173 1.00 85.94 99 ASP A N 1
ATOM 747 C CA . ASP A 1 99 ? -3.247 -11.794 4.664 1.00 85.94 99 ASP A CA 1
ATOM 748 C C . ASP A 1 99 ? -3.362 -13.325 4.766 1.00 85.94 99 ASP A C 1
ATOM 750 O O . ASP A 1 99 ? -4.323 -13.936 4.284 1.00 85.94 99 ASP A O 1
ATOM 754 N N . GLU A 1 100 ? -2.364 -13.960 5.380 1.00 84.06 100 GLU A N 1
ATOM 755 C CA . GLU A 1 100 ? -2.358 -15.405 5.642 1.00 84.06 100 GLU A CA 1
ATOM 756 C C . GLU A 1 100 ? -3.532 -15.883 6.521 1.00 84.06 100 GLU A C 1
ATOM 758 O O . GLU A 1 100 ? -3.915 -17.050 6.452 1.00 84.06 100 GLU A O 1
ATOM 763 N N . ASN A 1 101 ? -4.123 -14.981 7.308 1.00 78.88 101 ASN A N 1
ATOM 764 C CA . ASN A 1 101 ? -5.209 -15.223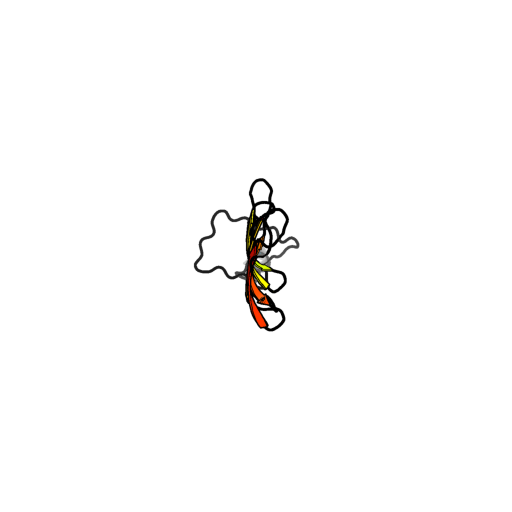 8.255 1.00 78.88 101 ASN A CA 1
ATOM 765 C C . ASN A 1 101 ? -6.597 -14.867 7.687 1.00 78.88 101 ASN A C 1
ATOM 767 O O . ASN A 1 101 ? -7.591 -15.063 8.388 1.00 78.88 101 ASN A O 1
ATOM 771 N N . SER A 1 102 ? -6.686 -14.468 6.407 1.00 86.19 102 SER A N 1
ATOM 772 C CA . SER A 1 102 ? -7.880 -14.136 5.596 1.00 86.19 102 SER A CA 1
ATOM 773 C C . SER A 1 102 ? -8.127 -12.630 5.392 1.00 86.19 102 SER A C 1
ATOM 775 O O . SER A 1 102 ? -7.251 -11.787 5.5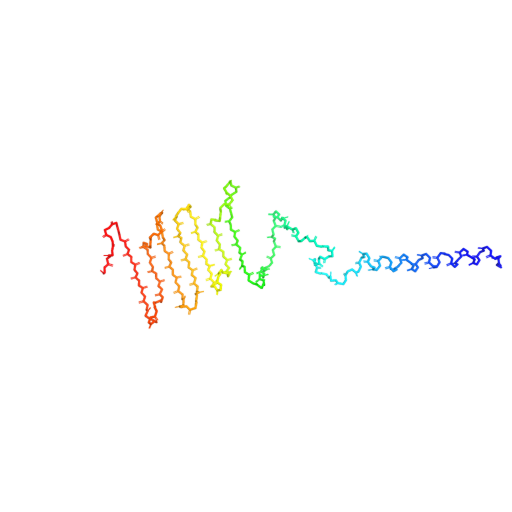62 1.00 86.19 102 SER A O 1
ATOM 777 N N . GLY A 1 103 ? -9.325 -12.288 4.902 1.00 92.81 103 GLY A N 1
ATOM 778 C CA . GLY A 1 103 ? -9.727 -10.914 4.624 1.00 92.81 103 GLY A CA 1
ATOM 779 C C . GLY A 1 103 ? -10.077 -10.125 5.885 1.00 92.81 103 GLY A C 1
ATOM 780 O O . GLY A 1 103 ? -10.758 -10.640 6.778 1.00 92.81 103 GLY A O 1
ATOM 781 N N . ARG A 1 104 ? -9.676 -8.851 5.912 1.00 92.69 104 ARG A N 1
ATOM 782 C CA . ARG A 1 104 ? -10.007 -7.890 6.968 1.00 92.69 104 ARG A CA 1
ATOM 783 C C . ARG A 1 104 ? -10.320 -6.495 6.426 1.00 92.69 104 ARG A C 1
ATOM 785 O O . ARG A 1 104 ? -9.880 -6.115 5.340 1.00 92.69 104 ARG A O 1
ATOM 792 N N . PHE A 1 105 ? -11.062 -5.740 7.222 1.00 94.88 105 PHE A N 1
ATOM 793 C CA . PHE A 1 105 ? -11.315 -4.312 7.109 1.00 94.88 105 PHE A CA 1
ATOM 794 C C . PHE A 1 105 ? -11.090 -3.680 8.483 1.00 94.88 105 PHE A C 1
ATOM 796 O O . PHE A 1 105 ? -11.720 -4.093 9.458 1.00 94.88 105 PHE A O 1
ATOM 803 N N . ASP A 1 106 ? -10.238 -2.664 8.543 1.00 93.38 106 ASP A N 1
ATOM 804 C CA . ASP A 1 106 ? -9.787 -1.995 9.758 1.00 93.38 106 ASP A CA 1
ATOM 805 C C . ASP A 1 106 ? -9.975 -0.479 9.650 1.00 93.38 106 ASP A C 1
ATOM 807 O O . ASP A 1 106 ? -9.699 0.139 8.621 1.00 93.38 106 ASP A O 1
ATOM 811 N N . CYS A 1 107 ? -10.416 0.140 10.743 1.00 94.69 107 CYS A N 1
ATOM 812 C CA . CYS A 1 107 ? -10.475 1.590 10.901 1.00 94.69 107 CYS A CA 1
ATOM 813 C C . CYS A 1 107 ? -9.837 1.983 12.233 1.00 94.69 107 CYS A C 1
ATOM 815 O O . CYS A 1 107 ? -10.342 1.616 13.299 1.00 94.69 107 CYS A O 1
ATOM 817 N N . LEU A 1 108 ? -8.738 2.732 12.170 1.00 92.62 108 LEU A N 1
ATOM 818 C CA . LEU A 1 108 ? -7.968 3.206 13.314 1.00 92.62 108 LEU A CA 1
ATOM 819 C C . LEU A 1 108 ? -8.196 4.707 13.534 1.00 92.62 108 LEU A C 1
ATOM 821 O O . LEU A 1 108 ? -8.214 5.502 12.590 1.00 92.62 108 LEU A O 1
ATOM 825 N N . ASN A 1 109 ? -8.340 5.106 14.797 1.00 89.94 109 ASN A N 1
ATOM 826 C CA . ASN A 1 109 ? -8.350 6.516 15.184 1.00 89.94 109 ASN A CA 1
ATOM 827 C C . ASN A 1 109 ? -6.926 7.101 15.237 1.00 89.94 109 ASN A C 1
ATOM 829 O O . ASN A 1 109 ? -5.939 6.399 15.051 1.00 89.94 109 ASN A O 1
ATOM 833 N N . SER A 1 110 ? -6.825 8.389 15.573 1.00 88.94 110 SER A N 1
ATOM 834 C CA . SER A 1 110 ? -5.558 9.128 15.656 1.00 88.94 110 SER A CA 1
ATOM 835 C C . SER A 1 110 ? -4.599 8.681 16.767 1.00 88.94 110 SER A C 1
ATOM 837 O O . SER A 1 110 ? -3.530 9.260 16.905 1.00 88.94 110 SER A O 1
ATOM 839 N N . VAL A 1 111 ? -4.980 7.717 17.606 1.00 87.38 111 VAL A N 1
ATOM 840 C CA . VAL A 1 111 ? -4.091 7.118 18.615 1.00 87.38 111 VAL A CA 1
ATOM 841 C C . VAL A 1 111 ? -3.744 5.664 18.275 1.00 87.38 111 VAL A C 1
ATOM 843 O O . VAL A 1 111 ? -3.156 4.964 19.094 1.00 87.38 111 VAL A O 1
ATOM 846 N N . GLY A 1 112 ? -4.087 5.209 17.064 1.00 85.81 112 GLY A N 1
ATOM 847 C CA . GLY A 1 112 ? -3.807 3.859 16.576 1.00 85.81 112 GLY A CA 1
ATOM 848 C C . GLY A 1 112 ? -4.756 2.784 17.108 1.00 85.81 112 GLY A C 1
ATOM 849 O O . GLY A 1 112 ? -4.510 1.597 16.908 1.00 85.81 112 GLY A O 1
ATOM 850 N N . GLU A 1 113 ? -5.847 3.158 17.779 1.00 89.06 113 GLU A N 1
ATOM 851 C CA . GLU A 1 113 ? -6.828 2.196 18.279 1.00 89.06 113 GLU A CA 1
ATOM 852 C C . GLU A 1 113 ? -7.898 1.890 17.226 1.00 89.06 113 GLU A C 1
ATOM 854 O O . GLU A 1 113 ? -8.474 2.795 16.618 1.00 89.06 113 GLU A O 1
ATOM 859 N N . SER A 1 114 ? -8.226 0.603 17.069 1.00 89.31 114 SER A N 1
ATOM 860 C CA . SER A 1 114 ? -9.326 0.164 16.204 1.00 89.31 114 SER A CA 1
ATOM 861 C C . SER A 1 114 ? -10.676 0.645 16.737 1.00 89.31 114 SER A C 1
ATOM 863 O O . SER A 1 114 ? -11.058 0.308 17.864 1.00 89.31 114 SER A O 1
ATOM 865 N N . VAL A 1 115 ? -11.383 1.412 15.905 1.00 92.00 115 VAL A N 1
ATOM 866 C CA . VAL A 1 115 ? -12.760 1.892 16.099 1.00 92.00 115 VAL A CA 1
ATOM 867 C C . VAL A 1 115 ? -13.758 0.968 15.406 1.00 92.00 115 VAL A C 1
ATOM 869 O O . VAL A 1 115 ? -14.860 0.763 15.915 1.00 92.00 115 VAL A O 1
ATOM 872 N N . ALA A 1 116 ? -13.373 0.383 14.270 1.00 92.56 116 ALA A N 1
ATOM 873 C CA . ALA A 1 116 ? -14.159 -0.628 13.581 1.00 92.56 116 ALA A CA 1
ATOM 874 C C . ALA A 1 116 ? -13.254 -1.710 12.985 1.00 92.56 116 ALA A C 1
ATOM 876 O O . ALA A 1 116 ? -12.195 -1.403 12.439 1.00 92.56 116 ALA A O 1
ATOM 877 N N . PHE A 1 117 ? -13.707 -2.957 13.078 1.00 92.25 117 PHE A N 1
ATOM 878 C CA . PHE A 1 117 ? -13.086 -4.119 12.458 1.00 92.25 117 PHE A CA 1
ATOM 879 C C . PHE A 1 117 ? -14.159 -5.050 11.896 1.00 92.25 117 PHE A C 1
ATOM 881 O O . PHE A 1 117 ? -15.175 -5.309 12.547 1.00 92.25 117 PHE A O 1
ATOM 888 N N . LEU A 1 118 ? -13.907 -5.576 10.705 1.00 93.56 118 LEU A N 1
ATOM 889 C CA . LEU A 1 118 ? -14.630 -6.693 10.113 1.00 93.56 118 LEU A CA 1
ATOM 890 C C . LEU A 1 118 ? -13.591 -7.650 9.540 1.00 93.56 118 LEU A C 1
ATOM 892 O O . LEU A 1 118 ? -12.809 -7.253 8.684 1.00 93.56 118 LEU A O 1
ATOM 896 N N . GLY A 1 119 ? -13.599 -8.909 9.952 1.00 93.50 119 GLY A N 1
ATOM 897 C CA . GLY A 1 119 ? -12.642 -9.865 9.411 1.00 93.50 119 GLY A CA 1
ATOM 898 C C . GLY A 1 119 ? -12.782 -11.252 9.996 1.00 93.50 119 GLY A C 1
ATOM 899 O O . GLY A 1 119 ? -13.712 -11.538 10.753 1.00 93.50 119 GLY A O 1
ATOM 900 N N . VAL A 1 120 ? -11.845 -12.111 9.619 1.00 91.62 120 VAL A N 1
ATOM 901 C CA . VAL A 1 120 ? -11.713 -13.459 10.169 1.00 91.62 120 VAL A CA 1
ATOM 902 C C . VAL A 1 120 ? -10.719 -13.418 11.327 1.00 91.62 120 VAL A C 1
ATOM 904 O O . VAL A 1 120 ? -9.659 -12.807 11.222 1.00 91.62 120 VAL A O 1
ATOM 907 N N . VAL A 1 121 ? -11.082 -14.026 12.451 1.00 86.94 121 VAL A N 1
ATOM 908 C CA . VAL A 1 121 ? -10.211 -14.179 13.623 1.00 86.94 121 VAL A CA 1
ATOM 909 C C . VAL A 1 121 ? -9.489 -15.531 13.587 1.00 86.94 121 VAL A C 1
ATOM 911 O O . VAL A 1 121 ? -9.817 -16.404 12.790 1.00 86.94 121 VAL A O 1
ATOM 914 N N . ASN A 1 122 ? -8.496 -15.717 14.460 1.00 85.12 122 ASN A N 1
ATOM 915 C CA . ASN A 1 122 ? -7.546 -16.841 14.405 1.00 85.12 122 ASN A CA 1
ATOM 916 C C . ASN A 1 122 ? -8.166 -18.254 14.456 1.00 85.12 122 ASN A C 1
ATOM 918 O O . ASN A 1 122 ? -7.497 -19.218 14.097 1.00 85.12 122 ASN A O 1
ATOM 922 N N . ASP A 1 123 ? -9.407 -18.404 14.925 1.00 88.50 123 ASP A N 1
ATOM 923 C CA . ASP A 1 123 ? -10.131 -19.684 14.938 1.00 88.50 123 ASP A CA 1
ATOM 924 C C . ASP A 1 123 ? -10.949 -19.936 13.653 1.00 88.50 123 ASP A C 1
ATOM 926 O O . ASP A 1 123 ? -11.674 -20.927 13.559 1.00 88.50 123 ASP A O 1
ATOM 930 N N . GLY A 1 124 ? -10.834 -19.049 12.659 1.00 87.69 124 GLY A N 1
ATOM 931 C CA . GLY A 1 124 ? -11.605 -19.070 11.418 1.00 87.69 124 GLY A CA 1
ATOM 932 C C . GLY A 1 124 ? -13.001 -18.450 11.544 1.00 87.69 124 GLY A C 1
ATOM 933 O O . GLY A 1 124 ? -13.736 -18.398 10.556 1.00 87.69 124 GLY A O 1
ATOM 934 N N . GLY A 1 125 ? -13.390 -17.978 12.731 1.00 90.56 125 GLY A N 1
ATOM 935 C CA . GLY A 1 125 ? -14.649 -17.281 12.954 1.00 90.56 125 GLY A CA 1
ATOM 936 C C . GLY A 1 125 ? -14.665 -15.891 12.320 1.00 90.56 125 GLY A C 1
ATOM 937 O O . GLY A 1 125 ? -13.650 -15.206 12.245 1.00 90.56 125 GLY A O 1
ATOM 938 N N . GLY A 1 126 ? -15.838 -15.442 11.877 1.00 91.81 126 GLY A N 1
ATOM 939 C CA . GLY A 1 126 ? -16.038 -14.048 11.481 1.00 91.81 126 GLY A CA 1
ATOM 940 C C . GLY A 1 126 ? -16.276 -13.161 12.702 1.00 91.81 126 GLY A C 1
ATOM 941 O O . GLY A 1 126 ? -16.984 -13.555 13.629 1.00 91.81 126 GLY A O 1
ATOM 942 N N . ALA A 1 127 ? -15.739 -11.945 12.687 1.00 90.06 127 ALA A N 1
ATOM 943 C CA . ALA A 1 127 ? -15.986 -10.950 13.719 1.00 90.06 127 ALA A CA 1
ATOM 944 C C . ALA A 1 127 ? -16.349 -9.592 13.115 1.00 90.06 127 ALA A C 1
ATOM 946 O O . ALA A 1 127 ? -15.785 -9.160 12.111 1.00 90.06 127 ALA A O 1
ATOM 947 N N . VAL A 1 128 ? -17.287 -8.917 13.780 1.00 92.94 128 VAL A N 1
ATOM 948 C CA . VAL A 1 128 ? -17.618 -7.508 13.570 1.00 92.94 128 VAL A CA 1
ATOM 949 C C . VAL A 1 128 ? -17.453 -6.818 14.909 1.00 92.94 128 VAL A C 1
ATOM 951 O O . VAL A 1 128 ? -18.091 -7.199 15.890 1.00 92.94 128 VAL A O 1
ATOM 954 N N . VAL A 1 129 ? -16.582 -5.823 14.962 1.00 89.94 129 VAL A N 1
ATOM 955 C CA . VAL A 1 129 ? -16.293 -5.070 16.178 1.00 89.94 129 VAL A CA 1
ATOM 956 C C . VAL A 1 129 ? -16.474 -3.599 15.874 1.00 89.94 129 VAL A C 1
ATOM 958 O O . VAL A 1 129 ? -15.872 -3.071 14.946 1.00 89.94 129 VAL A O 1
ATOM 961 N N . THR A 1 130 ? -17.272 -2.922 16.691 1.00 90.94 130 THR A N 1
ATOM 962 C CA . THR A 1 130 ? -17.405 -1.465 16.666 1.00 90.94 130 THR A CA 1
ATOM 963 C C . THR A 1 130 ? -17.203 -0.923 18.068 1.00 90.94 130 THR A C 1
ATOM 965 O O . THR A 1 130 ? -17.764 -1.462 19.028 1.00 90.94 130 THR A O 1
ATOM 968 N N . LYS A 1 131 ? -16.427 0.149 18.195 1.00 89.12 131 LYS A N 1
ATOM 969 C CA . LYS A 1 131 ? -16.216 0.845 19.461 1.00 89.12 131 LYS A CA 1
ATOM 970 C C . LYS A 1 131 ? -16.773 2.251 19.379 1.00 89.12 131 LYS A C 1
ATOM 972 O O . LYS A 1 131 ? -16.584 2.949 18.386 1.00 89.12 131 LYS A O 1
ATOM 977 N N . ASP A 1 132 ? -17.444 2.667 20.442 1.00 85.50 132 ASP A N 1
ATOM 978 C CA . ASP A 1 132 ? -17.760 4.073 20.655 1.00 85.50 132 ASP A CA 1
ATOM 979 C C . ASP A 1 132 ? -16.756 4.692 21.640 1.00 85.50 132 ASP A C 1
ATOM 981 O O . ASP A 1 132 ? -15.789 4.054 22.062 1.00 85.50 132 ASP A O 1
ATOM 985 N N . LYS A 1 133 ? -16.967 5.958 22.013 1.00 82.88 133 LYS A N 1
ATOM 986 C CA . LYS A 1 133 ? -16.080 6.677 22.942 1.00 82.88 133 LYS A CA 1
ATOM 987 C C . LYS A 1 133 ? -15.961 6.038 24.337 1.00 82.88 133 LYS A C 1
ATOM 989 O O . LYS A 1 133 ? -15.107 6.458 25.108 1.00 82.88 133 LYS A O 1
ATOM 994 N N . PHE A 1 134 ? -16.833 5.092 24.685 1.00 82.31 134 PHE A N 1
ATOM 995 C CA . PHE A 1 134 ? -16.822 4.363 25.952 1.00 82.31 134 PHE A CA 1
ATOM 996 C C . PHE A 1 134 ? -16.224 2.951 25.822 1.00 82.31 134 PHE A C 1
ATOM 998 O O . PHE A 1 134 ? -16.099 2.254 26.828 1.00 82.31 134 PHE A O 1
ATOM 1005 N N . GLY A 1 135 ? -15.840 2.527 24.614 1.00 76.44 135 GLY A N 1
ATOM 1006 C CA . GLY A 1 135 ? -15.226 1.230 24.341 1.00 76.44 135 GLY A CA 1
ATOM 1007 C C . GLY A 1 135 ? -16.134 0.278 23.561 1.00 76.44 135 GLY A C 1
ATOM 1008 O O . GLY A 1 135 ? -16.892 0.689 22.682 1.00 76.44 135 GLY A O 1
ATOM 1009 N N . TYR A 1 136 ? -16.002 -1.023 23.837 1.00 66.62 136 TYR A N 1
ATOM 1010 C CA . TYR A 1 136 ? -16.733 -2.079 23.133 1.00 66.62 136 TYR A CA 1
ATOM 1011 C C . TYR A 1 136 ? -18.236 -2.012 23.420 1.00 66.62 136 TYR A C 1
ATOM 1013 O O . TYR A 1 136 ? -18.655 -2.115 24.574 1.00 66.62 136 TYR A O 1
ATOM 1021 N N . LYS A 1 137 ? -19.051 -1.970 22.363 1.00 58.47 137 LYS A N 1
ATOM 1022 C CA . LYS A 1 137 ? -20.431 -2.457 22.429 1.00 58.47 137 LYS A CA 1
ATOM 1023 C C . LYS A 1 137 ? -20.456 -3.885 21.897 1.00 58.47 137 LYS A C 1
ATOM 1025 O O . LYS A 1 137 ? -20.066 -4.114 20.757 1.00 58.47 137 LYS A O 1
ATOM 1030 N N . ARG A 1 138 ? -20.837 -4.824 22.765 1.00 52.50 138 ARG A N 1
ATOM 1031 C CA . ARG A 1 138 ? -21.260 -6.170 22.363 1.00 52.50 138 ARG A CA 1
ATOM 1032 C C . ARG A 1 138 ? -22.642 -6.106 21.734 1.00 52.50 138 ARG A C 1
ATOM 1034 O O . ARG A 1 138 ? -23.461 -5.312 22.251 1.00 52.50 138 ARG A O 1
#

Secondary structure (DSSP, 8-state):
--HHHHHHHHHHHHHHHHHHHHHHHHH--S-SS---SSS--PPPP-S----S-----SSEEEEEE-TTT--EEEEEEEETTEEEEEEEETTEEEEEEEETTEEEEEEE-TTS-EEEEEEE-TTS-EEEEEEETTEE--

Foldseek 3Di:
DDPVVVVVVVVVVVVVVVVVVVCCVVVPPPDPDPDDDDPDPDDDDDPDDDDDDDDDPPWDWDFDADPPPRDTQWTATADPNKGKTWGDDQQWIWMWIQDPQGTKTFTADSVRDTQWIWTADNVRDTDTWHADPVGTDD